Protein 8YSB (pdb70)

InterPro domains:
  IPR009959 Polyketide cyclase SnoaL-like [PF07366] (8-130)
  IPR009959 Polyketide cyclase SnoaL-like [PTHR38436] (5-137)
  IPR032710 NTF2-like domain superfamily [SSF54427] (4-138)

Secondary structure (DSSP, 8-state):
--HHHHHHHHHHHHHHT-HHHHHH----HHHHHHH-TT-EEEEEEEEEETTEEEEEEEEEEE--S-BTTBPP---EEEEEEEEEEEEETTEEEEEEEEE-HHHHHHHHT-

Sequence (110 aa):
PDNKAVVRQLIDAWNNGDINALMTFWAEMRRFLDAFPDLRMELHSIVSEGELVATRMTVHATHTGAYMGIPPTGRPVSCALMGQLRIVDGVVVDHWGVADALGILVQIGM

Structure (mmCIF, N/CA/C/O backbone):
data_8YSB
#
_entry.id   8YSB
#
_cell.length_a   33.976
_cell.length_b   84.160
_cell.length_c   83.228
_cell.angle_alpha   90.000
_cell.angle_beta   90.000
_cell.angle_gamma   90.000
#
_symmetry.space_group_name_H-M   'C 2 2 21'
#
loop_
_atom_site.group_PDB
_atom_site.id
_atom_site.type_symbol
_atom_site.label_atom_id
_atom_site.label_alt_id
_atom_site.label_comp_id
_atom_site.label_asym_id
_atom_site.label_entity_id
_atom_site.label_seq_id
_atom_site.pdbx_PDB_ins_code
_atom_site.Cartn_x
_atom_site.Cartn_y
_atom_site.Cartn_z
_atom_site.occupancy
_atom_site.B_iso_or_equiv
_atom_site.auth_seq_id
_atom_site.auth_comp_id
_atom_site.auth_asym_id
_atom_site.auth_atom_id
_atom_site.pdbx_PDB_model_num
ATOM 1 N N . PRO A 1 8 ? 11.30900 21.16400 33.38900 1.000 70.64000 4 PRO A N 1
ATOM 2 C CA . PRO A 1 8 ? 11.11700 22.61800 33.41000 1.000 82.20000 4 PRO A CA 1
ATOM 3 C C . PRO A 1 8 ? 11.43400 23.25800 32.06200 1.000 79.37000 4 PRO A C 1
ATOM 4 O O . PRO A 1 8 ? 12.60500 23.37300 31.70000 1.000 81.52000 4 PRO A O 1
ATOM 8 N N . ASP A 1 9 ? 10.40100 23.67000 31.33100 1.000 71.94000 5 ASP A N 1
ATOM 9 C CA . ASP A 1 9 ? 10.57300 24.25500 30.00800 1.000 73.60000 5 ASP A CA 1
ATOM 10 C C . ASP A 1 9 ? 10.79800 25.75600 30.14900 1.000 69.78000 5 ASP A C 1
ATOM 11 O O . ASP A 1 9 ? 9.93000 26.47600 30.65700 1.000 69.24000 5 ASP A O 1
ATOM 16 N N . ASN A 1 10 ? 11.96800 26.22000 29.70100 1.000 68.21000 6 ASN A N 1
ATOM 17 C CA . ASN A 1 10 ? 12.28300 27.64300 29.75400 1.000 67.28000 6 ASN A CA 1
ATOM 18 C C . ASN A 1 10 ? 11.24800 28.46800 29.00100 1.000 68.21000 6 ASN A C 1
ATOM 19 O O . ASN A 1 10 ? 10.81000 29.52100 29.47900 1.000 64.17000 6 ASN A O 1
ATOM 24 N N . LYS A 1 11 ? 10.84000 28.00100 27.82100 1.000 66.73000 7 LYS A N 1
ATOM 25 C CA . LYS A 1 11 ? 9.95100 28.77900 26.97000 1.000 63.63000 7 LYS A CA 1
ATOM 26 C C . LYS A 1 11 ? 8.55600 28.92600 27.56400 1.000 66.55000 7 LYS A C 1
ATOM 27 O O . LYS A 1 11 ? 7.83300 29.85500 27.19100 1.000 70.43000 7 LYS A O 1
ATOM 33 N N . ALA A 1 12 ? 8.16500 28.03800 28.47700 1.000 66.73000 8 ALA A N 1
ATOM 34 C CA . ALA A 1 12 ? 6.88500 28.16400 29.15900 1.000 68.44000 8 ALA A CA 1
ATOM 35 C C . ALA A 1 12 ? 6.95400 29.09900 30.35600 1.000 58.09000 8 ALA A C 1
ATOM 36 O O . ALA A 1 12 ? 5.95300 29.74600 30.68600 1.000 62.69000 8 ALA A O 1
ATOM 38 N N . VAL A 1 13 ? 8.11400 29.17800 31.01400 1.000 58.68000 9 VAL A N 1
ATOM 39 C CA . VAL A 1 13 ? 8.29200 30.13000 32.10800 1.000 61.26000 9 VAL A CA 1
ATOM 40 C C . VAL A 1 13 ? 8.10600 31.55300 31.60300 1.000 63.78000 9 VAL A C 1
ATOM 41 O O . VAL A 1 13 ? 7.32900 32.33600 32.16300 1.000 59.17000 9 VAL A O 1
ATOM 45 N N . VAL A 1 14 ? 8.81700 31.90600 30.53000 1.000 60.73000 10 VAL A N 1
ATOM 46 C CA . VAL A 1 14 ? 8.68900 33.23800 29.94400 1.000 63.92000 10 VAL A CA 1
ATOM 47 C C . VAL A 1 14 ? 7.22900 33.54800 29.63300 1.000 62.24000 10 VAL A C 1
ATOM 48 O O . VAL A 1 14 ? 6.67200 34.54400 30.11500 1.000 57.16000 10 VAL A O 1
ATOM 52 N N . ARG A 1 15 ? 6.56800 32.67500 28.86500 1.000 62.97000 11 ARG A N 1
ATOM 53 C CA . ARG A 1 15 ? 5.18300 32.92300 28.47200 1.000 59.98000 11 ARG A CA 1
ATOM 54 C C . ARG A 1 15 ? 4.26200 33.12000 29.66700 1.000 62.16000 11 ARG A C 1
ATOM 55 O O . ARG A 1 15 ? 3.21700 33.77000 29.53800 1.000 65.28000 11 ARG A O 1
ATOM 63 N N . GLN A 1 16 ? 4.66200 32.62000 30.83400 1.000 53.88000 12 GLN A N 1
ATOM 64 C CA . GLN A 1 16 ? 3.84700 32.79900 32.06000 1.000 62.22000 12 GLN A CA 1
ATOM 65 C C . GLN A 1 16 ? 4.26500 34.08200 32.77400 1.000 59.09000 12 GLN A C 1
ATOM 66 O O . GLN A 1 16 ? 3.41100 34.67700 33.41900 1.000 57.58000 12 GLN A O 1
ATOM 72 N N . LEU A 1 17 ? 5.53100 34.47400 32.66300 1.000 56.99000 13 LEU A N 1
ATOM 73 C CA . LEU A 1 17 ? 6.00900 35.75400 33.24700 1.000 59.65000 13 LEU A CA 1
ATOM 74 C C . LEU A 1 17 ? 5.27300 36.90000 32.55700 1.000 59.08000 13 LEU A C 1
ATOM 75 O O . LEU A 1 17 ? 4.83600 37.81400 33.25800 1.000 62.28000 13 LEU A O 1
ATOM 80 N N . ILE A 1 18 ? 5.13700 36.82700 31.23500 1.000 50.78000 14 ILE A N 1
ATOM 81 C CA . ILE A 1 18 ? 4.43800 37.89500 30.46800 1.000 63.70000 14 ILE A CA 1
ATOM 82 C C . ILE A 1 18 ? 2.96600 37.91400 30.87600 1.000 65.87000 14 ILE A C 1
ATOM 83 O O . ILE A 1 18 ? 2.43500 39.00900 31.10000 1.000 62.28000 14 ILE A O 1
ATOM 88 N N . ASP A 1 19 ? 2.35600 36.74000 31.00600 1.000 63.84000 15 ASP A N 1
ATOM 89 C CA . ASP A 1 19 ? 0.93800 36.65200 31.43000 1.000 61.13000 15 ASP A CA 1
ATOM 90 C C . ASP A 1 19 ? 0.79600 37.28400 32.80900 1.000 57.65000 15 ASP A C 1
ATOM 91 O O . ASP A 1 19 ? -0.09100 38.11400 32.98300 1.000 63.26000 15 ASP A O 1
ATOM 96 N N . ALA A 1 20 ? 1.66800 36.91100 33.73500 1.000 58.25000 16 ALA A N 1
ATOM 97 C CA . ALA A 1 20 ? 1.61600 37.44200 35.11000 1.000 64.21000 16 ALA A CA 1
ATOM 98 C C . ALA A 1 20 ? 1.70700 38.96500 35.09900 1.000 64.23000 16 ALA A C 1
ATOM 99 O O . ALA A 1 20 ? 0.93800 39.60300 35.81300 1.000 59.04000 16 ALA A O 1
ATOM 101 N N . TRP A 1 21 ? 2.64900 39.50900 34.34200 1.000 58.97000 17 TRP A N 1
ATOM 102 C CA . TRP A 1 21 ? 2.83700 40.97400 34.33300 1.000 59.79000 17 TRP A CA 1
ATOM 103 C C . TRP A 1 21 ? 1.59800 41.62900 33.75000 1.000 64.54000 17 TRP A C 1
ATOM 104 O O . TRP A 1 21 ? 1.10500 42.59300 34.35400 1.000 65.28000 17 TRP A O 1
ATOM 115 N N . ASN A 1 22 ? 1.09200 41.12900 32.62900 1.000 57.29000 18 ASN A N 1
ATOM 116 C CA . ASN A 1 22 ? -0.05300 41.79900 31.95600 1.000 64.91000 18 ASN A CA 1
ATOM 117 C C . ASN A 1 22 ? -1.35200 41.63300 32.75500 1.000 66.56000 18 ASN A C 1
ATOM 118 O O . ASN A 1 22 ? -2.29700 42.37500 32.46900 1.000 67.27000 18 ASN A O 1
ATOM 123 N N . ASN A 1 23 ? -1.39000 40.72200 33.72800 1.000 61.10000 19 ASN A N 1
ATOM 124 C CA . ASN A 1 23 ? -2.65300 40.44200 34.46500 1.000 66.94000 19 ASN A CA 1
ATOM 125 C C . ASN A 1 23 ? -2.50800 40.81800 35.94100 1.000 69.73000 19 ASN A C 1
ATOM 126 O O . ASN A 1 23 ? -3.53000 40.83700 36.63400 1.000 71.58000 19 ASN A O 1
ATOM 131 N N . GLY A 1 24 ? -1.29000 41.08700 36.40400 1.000 66.47000 20 GLY A N 1
ATOM 132 C CA . GLY A 1 24 ? -1.08700 41.56200 37.78500 1.000 76.72000 20 GLY A CA 1
ATOM 133 C C . GLY A 1 24 ? -1.07700 40.45900 38.82400 1.000 79.85000 20 GLY A C 1
ATOM 134 O O . GLY A 1 24 ? -1.52200 40.72800 39.94800 1.000 87.51000 20 GLY A O 1
ATOM 135 N N . ASP A 1 25 ? -0.57900 39.26900 38.48500 1.000 78.89000 21 ASP A N 1
ATOM 136 C CA . ASP A 1 25 ? -0.44700 38.19600 39.50200 1.000 75.20000 21 ASP A CA 1
ATOM 137 C C . ASP A 1 25 ? 0.91000 38.32700 40.18800 1.000 77.25000 21 ASP A C 1
ATOM 138 O O . ASP A 1 25 ? 1.89400 37.85800 39.60600 1.000 76.12000 21 ASP A O 1
ATOM 143 N N . ILE A 1 26 ? 0.94500 38.93300 41.37800 1.000 78.06000 22 ILE A N 1
ATOM 144 C CA . ILE A 1 26 ? 2.21500 39.09800 42.07800 1.000 78.80000 22 ILE A CA 1
ATOM 145 C C . ILE A 1 26 ? 2.89600 37.74900 42.27200 1.000 77.68000 22 ILE A C 1
ATOM 146 O O . ILE A 1 26 ? 4.12300 37.63500 42.17000 1.000 83.44000 22 ILE A O 1
ATOM 151 N N . ASN A 1 27 ? 2.10800 36.70400 42.53000 1.000 78.01000 23 ASN A N 1
ATOM 152 C CA . ASN A 1 27 ? 2.66500 35.42700 42.96400 1.000 84.67000 23 ASN A CA 1
ATOM 153 C C . ASN A 1 27 ? 3.30000 34.66200 41.81000 1.000 80.85000 23 ASN A C 1
ATOM 154 O O . ASN A 1 27 ? 4.46700 34.26500 41.89300 1.000 78.09000 23 ASN A O 1
ATOM 159 N N . ALA A 1 28 ? 2.54500 34.42800 40.73400 1.000 79.54000 24 ALA A N 1
ATOM 160 C CA . ALA A 1 28 ? 3.12200 33.78600 39.55600 1.000 82.20000 24 ALA A CA 1
ATOM 161 C C . ALA A 1 28 ? 4.34300 34.54900 39.06000 1.000 77.30000 24 ALA A C 1
ATOM 162 O O . ALA A 1 28 ? 5.32500 33.93900 38.61800 1.000 78.96000 24 ALA A O 1
ATOM 164 N N . LEU A 1 29 ? 4.31500 35.88200 39.15200 1.000 75.48000 25 LEU A N 1
ATOM 165 C CA . LEU A 1 29 ? 5.44900 36.68000 38.69700 1.000 76.24000 25 LEU A CA 1
ATOM 166 C C . LEU A 1 29 ? 6.65100 36.50100 39.61700 1.000 75.79000 25 LEU A C 1
ATOM 167 O O . LEU A 1 29 ? 7.79400 36.70500 39.19400 1.000 81.38000 25 LEU A O 1
ATOM 172 N N . MET A 1 30 ? 6.41400 36.12400 40.87700 1.000 73.38000 26 MET A N 1
ATOM 173 C CA . MET A 1 30 ? 7.49700 35.86600 41.81800 1.000 79.73000 26 MET A CA 1
ATOM 174 C C . MET A 1 30 ? 7.94500 34.41200 41.83500 1.000 76.46000 26 MET A C 1
ATOM 175 O O . MET A 1 30 ? 9.06800 34.13200 42.27100 1.000 71.99000 26 MET A O 1
ATOM 180 N N . THR A 1 31 ? 7.10200 33.48100 41.38000 1.000 75.97000 27 THR A N 1
ATOM 181 C CA . THR A 1 31 ? 7.58000 32.12100 41.17200 1.000 77.65000 27 THR A CA 1
ATOM 182 C C . THR A 1 31 ? 8.66500 32.06800 40.10600 1.000 79.11000 27 THR A C 1
ATOM 183 O O . THR A 1 31 ? 9.40600 31.08300 40.03900 1.000 80.36000 27 THR A O 1
ATOM 187 N N . PHE A 1 32 ? 8.78400 33.11000 39.28300 1.000 78.74000 28 PHE A N 1
ATOM 188 C CA . PHE A 1 32 ? 9.71900 33.13100 38.17100 1.000 77.07000 28 PHE A CA 1
ATOM 189 C C . PHE A 1 32 ? 10.68700 34.31400 38.19400 1.000 80.80000 28 PHE A C 1
ATOM 190 O O . PHE A 1 32 ? 11.46900 34.45300 37.24400 1.000 81.60000 28 PHE A O 1
ATOM 198 N N . TRP A 1 33 ? 10.68900 35.14300 39.24500 1.000 81.16000 29 TRP A N 1
ATOM 199 C CA . TRP A 1 33 ? 11.32700 36.47400 39.19300 1.000 84.83000 29 TRP A CA 1
ATOM 200 C C . TRP A 1 33 ? 11.12700 37.20300 37.86500 1.000 85.83000 29 TRP A C 1
ATOM 201 O O . TRP A 1 33 ? 11.50600 38.36000 37.72700 1.000 83.04000 29 TRP A O 1
ATOM 212 N N . ALA A 1 53 ? 17.78500 50.48500 36.60400 1.000 77.17000 49 ALA A N 1
ATOM 213 C CA . ALA A 1 53 ? 18.51500 51.45400 35.78700 1.000 79.53000 49 ALA A CA 1
ATOM 214 C C . ALA A 1 53 ? 17.60700 52.11000 34.75700 1.000 84.33000 49 ALA A C 1
ATOM 215 O O . ALA A 1 53 ? 16.90600 53.08100 35.05300 1.000 76.68000 49 ALA A O 1
ATOM 217 N N . GLU A 1 54 ? 17.64100 51.59400 33.52700 1.000 89.12000 50 GLU A N 1
ATOM 218 C CA . GLU A 1 54 ? 16.74500 52.11100 32.50200 1.000 85.59000 50 GLU A CA 1
AT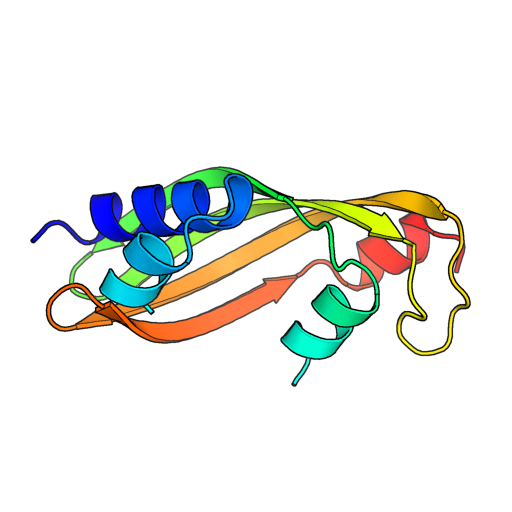OM 219 C C . GLU A 1 54 ? 15.35800 51.49100 32.58300 1.000 85.44000 50 GLU A C 1
ATOM 220 O O . GLU A 1 54 ? 14.39200 52.11200 32.12500 1.000 82.94000 50 GLU A O 1
ATOM 226 N N . MET A 1 55 ? 15.23200 50.29100 33.16200 1.000 81.90000 51 MET A N 1
ATOM 227 C CA . MET A 1 55 ? 13.90500 49.71500 33.35300 1.000 75.87000 51 MET A CA 1
ATOM 228 C C . MET A 1 55 ? 13.04500 50.59600 34.24800 1.000 70.12000 51 MET A C 1
ATOM 229 O O . MET A 1 55 ? 11.84100 50.72900 34.00900 1.000 69.75000 51 MET A O 1
ATOM 234 N N . ARG A 1 56 ? 13.64300 51.22800 35.26500 1.000 72.88000 52 ARG A N 1
ATOM 235 C CA . ARG A 1 56 ? 12.88800 52.15500 36.10100 1.000 72.88000 52 ARG A CA 1
ATOM 236 C C . ARG A 1 56 ? 12.49500 53.42000 35.35400 1.000 67.31000 52 ARG A C 1
ATOM 237 O O . ARG A 1 56 ? 11.52600 54.07500 35.75300 1.000 72.45000 52 ARG A O 1
ATOM 239 N N . ARG A 1 57 ? 13.21900 53.78300 34.28700 1.000 74.02000 53 ARG A N 1
ATOM 240 C CA . ARG A 1 57 ? 12.84400 54.97300 33.52700 1.000 75.56000 53 ARG A CA 1
ATOM 241 C C . ARG A 1 57 ? 11.52500 54.75000 32.78800 1.000 67.50000 53 ARG A C 1
ATOM 242 O O . ARG A 1 57 ? 10.56400 55.51000 32.98000 1.000 69.56000 53 ARG A O 1
ATOM 250 N N . PHE A 1 58 ? 11.45500 53.71400 31.94300 1.000 71.76000 54 PHE A N 1
ATOM 251 C CA . PHE A 1 58 ? 10.16600 53.14800 31.55600 1.000 62.86000 54 PHE A CA 1
ATOM 252 C C . PHE A 1 58 ? 9.07700 53.05000 32.58700 1.000 57.67000 54 PHE A C 1
ATOM 253 O O . PHE A 1 58 ? 8.02100 53.64800 32.41300 1.000 61.55000 54 PHE A O 1
ATOM 261 N N . LEU A 1 59 ? 9.27400 52.26300 33.62200 1.000 59.52000 55 LEU A N 1
ATOM 262 C CA . LEU A 1 59 ? 8.13100 51.98200 34.47600 1.000 64.34000 55 LEU A CA 1
ATOM 263 C C . LEU A 1 59 ? 7.72200 53.20300 35.29100 1.000 61.10000 55 LEU A C 1
ATOM 264 O O . LEU A 1 59 ? 6.57800 53.28800 35.74800 1.000 62.30000 55 LEU A O 1
ATOM 269 N N . ASP A 1 60 ? 8.60800 54.17900 35.44000 1.000 60.48000 56 ASP A N 1
ATOM 270 C CA . ASP A 1 60 ? 8.16100 55.41900 36.06200 1.000 66.90000 56 ASP A CA 1
ATOM 271 C C . ASP A 1 60 ? 7.39000 56.27500 35.06600 1.000 62.10000 56 ASP A C 1
ATOM 272 O O . ASP A 1 60 ? 6.39800 56.92000 35.42700 1.000 60.31000 56 ASP A O 1
ATOM 277 N N . ALA A 1 61 ? 7.81600 56.26600 33.80700 1.000 56.40000 57 ALA A N 1
ATOM 278 C CA . ALA A 1 61 ? 7.14700 57.04700 32.77800 1.000 61.50000 57 ALA A CA 1
ATOM 279 C C . ALA A 1 61 ? 5.96300 56.31400 32.16000 1.000 56.08000 57 ALA A C 1
ATOM 280 O O . ALA A 1 61 ? 5.00800 56.96300 31.71700 1.000 52.48000 57 ALA A O 1
ATOM 282 N N . PHE A 1 62 ? 5.99100 54.98000 32.14900 1.000 55.36000 58 PHE A N 1
ATOM 283 C CA . PHE A 1 62 ? 4.95100 54.15900 31.53500 1.000 52.30000 58 PHE A CA 1
ATOM 284 C C . PHE A 1 62 ? 4.53400 53.05800 32.50100 1.000 59.23000 58 PHE A C 1
ATOM 285 O O . PHE A 1 62 ? 4.59400 51.86600 32.16600 1.000 54.87000 58 PHE A O 1
ATOM 293 N N . PRO A 1 63 ? 4.08700 53.42000 33.70700 1.000 57.18000 59 PRO A N 1
ATOM 294 C CA . PRO A 1 63 ? 3.79700 52.38300 34.70500 1.000 54.55000 59 PRO A CA 1
ATOM 295 C C . PRO A 1 63 ? 2.78500 51.36200 34.22600 1.000 58.77000 59 PRO A C 1
ATOM 296 O O . PRO A 1 63 ? 2.82500 50.22000 34.69600 1.000 55.49000 59 PRO A O 1
ATOM 300 N N . ASP A 1 64 ? 1.90600 51.72400 33.28400 1.000 57.53000 60 ASP A N 1
ATOM 301 C CA . ASP A 1 64 ? 0.85100 50.83900 32.80200 1.000 59.49000 60 ASP A CA 1
ATOM 302 C C . ASP A 1 64 ? 1.29400 49.92400 31.65600 1.000 55.97000 60 ASP A C 1
ATOM 303 O O . ASP A 1 64 ? 0.43000 49.35700 30.97700 1.000 60.67000 60 ASP A O 1
ATOM 308 N N . LEU A 1 65 ? 2.60000 49.75500 31.43900 1.000 52.34000 61 LEU A N 1
ATOM 309 C CA . LEU A 1 65 ? 3.08400 49.12100 30.21500 1.000 56.70000 61 LEU A CA 1
ATOM 310 C C . LEU A 1 65 ? 2.56700 47.69300 30.07700 1.000 55.59000 61 LEU A C 1
ATOM 311 O O . LEU A 1 65 ? 2.45400 46.95600 31.05900 1.000 54.39000 61 LEU A O 1
ATOM 316 N N . ARG A 1 66 ? 2.27200 47.30100 28.84300 1.000 51.95000 62 ARG A N 1
ATOM 317 C CA . ARG A 1 66 ? 1.80000 45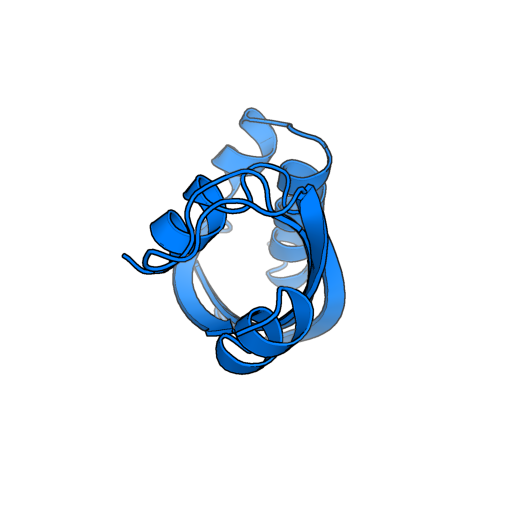.95200 28.56700 1.000 58.01000 62 ARG A CA 1
ATOM 318 C C . ARG A 1 66 ? 2.67900 45.33800 27.48000 1.000 56.36000 62 ARG A C 1
ATOM 319 O O . ARG A 1 66 ? 3.17400 46.04600 26.598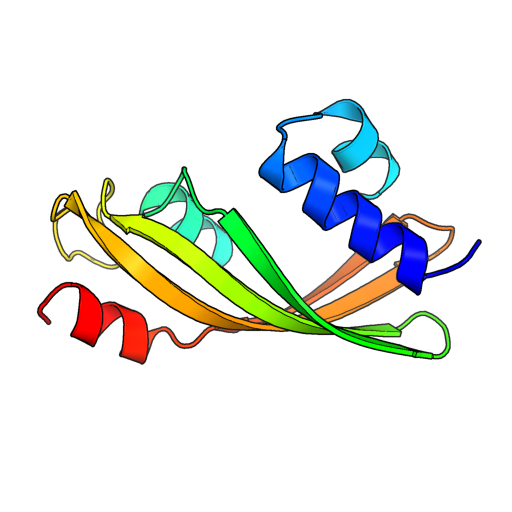00 1.000 52.21000 62 ARG A O 1
ATOM 327 N N . MET A 1 67 ? 2.87600 44.02200 27.54900 1.000 58.91000 63 MET A N 1
ATOM 328 C CA . MET A 1 67 ? 3.86000 43.32200 26.73000 1.000 53.85000 63 MET A CA 1
ATOM 329 C C . MET A 1 67 ? 3.19400 42.37400 25.73900 1.000 53.56000 63 MET A C 1
ATOM 330 O O . MET A 1 67 ? 2.43600 41.47800 26.13100 1.000 50.76000 63 MET A O 1
ATOM 335 N N . GLU A 1 68 ? 3.49100 42.56700 24.45700 1.000 51.48000 64 GLU A N 1
ATOM 336 C CA . GLU A 1 68 ? 2.99200 41.69800 23.39700 1.000 55.33000 64 GLU A CA 1
ATOM 337 C C . GLU A 1 68 ? 4.15400 40.91000 22.80900 1.000 54.06000 64 GLU A C 1
ATOM 338 O O . GLU A 1 68 ? 5.07200 41.49600 22.22400 1.000 51.14000 64 GLU A O 1
ATOM 344 N N . LEU A 1 69 ? 4.10400 39.59000 22.95700 1.000 48.13000 65 LEU A N 1
ATOM 345 C CA . LEU A 1 69 ? 5.16000 38.68400 22.50800 1.000 50.08000 65 LEU A CA 1
ATOM 346 C C . LEU A 1 69 ? 4.95600 38.33400 21.03700 1.000 50.65000 65 LEU A C 1
ATOM 347 O O . LEU A 1 69 ? 3.92600 37.76200 20.67800 1.000 51.72000 65 LEU A O 1
ATOM 352 N N . HIS A 1 70 ? 5.92700 38.66800 20.18600 1.000 51.09000 66 HIS A N 1
ATOM 353 C CA . HIS A 1 70 ? 5.84100 38.29300 18.77600 1.000 51.28000 66 HIS A CA 1
ATOM 354 C C . HIS A 1 70 ? 6.53600 36.97200 18.47300 1.000 50.12000 66 HIS A C 1
ATOM 355 O O . HIS A 1 70 ? 6.09500 36.23600 17.59100 1.000 51.07000 66 HIS A O 1
ATOM 362 N N . SER A 1 71 ? 7.63200 36.66700 19.16200 1.000 47.54000 67 SER A N 1
ATOM 363 C CA . SER A 1 71 ? 8.39800 35.47600 18.84700 1.000 52.43000 67 SER A CA 1
ATOM 364 C C . SER A 1 71 ? 9.29000 35.13700 20.02400 1.000 58.39000 67 SER A C 1
ATOM 365 O O . SER A 1 71 ? 9.70100 36.02100 20.79000 1.000 51.87000 67 SER A O 1
ATOM 368 N N . ILE A 1 72 ? 9.60900 33.84600 20.14000 1.000 49.27000 68 ILE A N 1
ATOM 369 C CA . ILE A 1 72 ? 10.33800 33.33800 21.29600 1.000 52.79000 68 ILE A CA 1
ATOM 370 C C . ILE A 1 72 ? 11.23100 32.18300 20.86200 1.000 55.20000 68 ILE A C 1
ATOM 371 O O . ILE A 1 72 ? 10.79700 31.26700 20.15900 1.000 57.00000 68 ILE A O 1
ATOM 376 N N . VAL A 1 73 ? 12.48400 32.24200 21.29000 1.000 54.16000 69 VAL A N 1
ATOM 377 C CA . VAL A 1 73 ? 13.53100 31.31700 20.88500 1.000 55.61000 69 VAL A CA 1
ATOM 378 C C . VAL A 1 73 ? 14.19000 30.82000 22.16600 1.000 58.17000 69 VAL A C 1
ATOM 379 O O . VAL A 1 73 ? 14.67600 31.63100 22.95600 1.000 58.41000 69 VAL A O 1
ATOM 383 N N . SER A 1 74 ? 14.20300 29.50500 22.38100 1.000 57.44000 70 SER A N 1
ATOM 384 C CA . SER A 1 74 ? 14.78800 28.93500 23.59300 1.000 58.08000 70 SER A CA 1
ATOM 385 C C . SER A 1 74 ? 15.88900 27.94200 23.23700 1.000 57.00000 70 SER A C 1
ATOM 386 O O . SER A 1 74 ? 15.81600 27.26300 22.21000 1.000 62.66000 70 SER A O 1
ATOM 389 N N . GLU A 1 75 ? 16.90700 27.87000 24.09000 1.000 52.27000 71 GLU A N 1
ATOM 390 C CA . GLU A 1 75 ? 18.00900 26.92100 23.93600 1.000 56.78000 71 GLU A CA 1
ATOM 391 C C . GLU A 1 75 ? 18.82400 26.96900 25.21600 1.000 58.49000 71 GLU A C 1
ATOM 392 O O . GLU A 1 75 ? 19.31900 28.03700 25.58800 1.000 54.46000 71 GLU A O 1
ATOM 398 N N . GLY A 1 76 ? 18.94300 25.83300 25.89900 1.000 54.72000 72 GLY A N 1
ATOM 399 C CA . GLY A 1 76 ? 19.66900 25.81000 27.16200 1.000 58.17000 72 GLY A CA 1
ATOM 400 C C . GLY A 1 76 ? 18.97900 26.68300 28.19400 1.000 59.26000 72 GLY A C 1
ATOM 401 O O . GLY A 1 76 ? 17.75200 26.66400 28.33700 1.000 58.34000 72 GLY A O 1
ATOM 402 N N . GLU A 1 77 ? 19.76800 27.47200 28.92000 1.000 60.19000 73 GLU A N 1
ATOM 403 C CA . GLU A 1 77 ? 19.20500 28.39900 29.89100 1.000 63.43000 73 GLU A CA 1
ATOM 404 C C . GLU A 1 77 ? 18.82800 29.74300 29.29500 1.000 57.93000 73 GLU A C 1
ATOM 405 O O . GLU A 1 77 ? 18.34100 30.60400 30.03000 1.000 61.44000 73 GLU A O 1
ATOM 411 N N . LEU 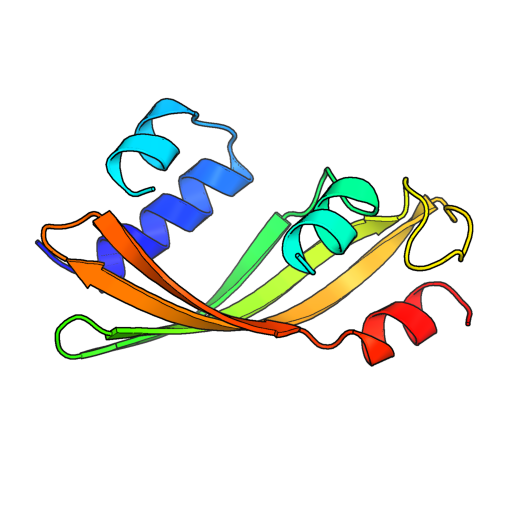A 1 78 ? 19.05800 29.96100 28.00700 1.000 53.23000 74 LEU A N 1
ATOM 412 C CA . LEU A 1 78 ? 18.85900 31.27100 27.39800 1.000 47.50000 74 LEU A CA 1
ATOM 413 C C . LEU A 1 78 ? 17.57900 31.28300 26.58100 1.000 51.58000 74 LEU A C 1
ATOM 414 O O . LEU A 1 78 ? 17.30300 30.34300 25.83000 1.000 58.13000 74 LEU A O 1
ATOM 419 N N . VAL A 1 79 ? 16.79200 32.34300 26.74100 1.000 56.20000 75 VAL A N 1
ATOM 420 C CA . VAL A 1 79 ? 15.55700 32.52200 25.99300 1.000 54.92000 75 VAL A CA 1
ATOM 421 C C . VAL A 1 79 ? 15.52800 33.95600 25.47100 1.000 51.39000 75 VAL A C 1
ATOM 422 O O . VAL A 1 79 ? 15.82400 34.89800 26.21200 1.000 56.62000 75 VAL A O 1
ATOM 426 N N . ALA A 1 80 ? 15.17900 34.11400 24.20300 1.000 49.68000 76 ALA A N 1
ATOM 427 C CA . ALA A 1 80 ? 15.23300 35.38700 23.51300 1.000 48.68000 76 ALA A CA 1
ATOM 428 C C . ALA A 1 80 ? 13.85400 35.70500 22.96100 1.000 47.12000 76 ALA A C 1
ATOM 429 O O . ALA A 1 80 ? 13.14500 34.81300 22.48700 1.000 50.60000 76 ALA A O 1
ATOM 431 N N . THR A 1 81 ? 13.46400 36.97100 23.04600 1.000 45.34000 77 THR A N 1
ATOM 432 C CA . THR A 1 81 ? 12.11500 37.37700 22.71500 1.000 44.88000 77 THR A CA 1
ATOM 433 C C . THR A 1 81 ? 12.11200 38.60400 21.82100 1.000 48.12000 77 THR A C 1
ATOM 434 O O . THR A 1 81 ? 12.95400 39.49800 21.95600 1.000 51.32000 77 THR A O 1
ATOM 438 N N . ARG A 1 82 ? 11.16200 38.62000 20.89900 1.000 50.26000 78 ARG A N 1
ATOM 439 C CA . ARG A 1 82 ? 10.76900 39.80800 20.17400 1.000 52.44000 78 ARG A CA 1
ATOM 440 C C . ARG A 1 82 ? 9.41600 40.20800 20.75300 1.000 53.56000 78 ARG A C 1
ATOM 441 O O . ARG A 1 82 ? 8.51900 39.36300 20.87400 1.000 47.38000 78 ARG A O 1
ATOM 449 N N . MET A 1 83 ? 9.29700 41.46900 21.16600 1.000 47.91000 79 MET A N 1
ATOM 450 C CA . MET A 1 83 ? 8.11800 41.97000 21.85500 1.000 46.56000 79 MET A CA 1
ATOM 451 C C . MET A 1 83 ? 7.82800 43.38900 21.37800 1.000 48.78000 79 MET A C 1
ATOM 452 O O . MET A 1 83 ? 8.71500 44.07800 20.87800 1.000 49.59000 79 MET A O 1
ATOM 457 N N . THR A 1 84 ? 6.58100 43.83700 21.56500 1.000 49.60000 80 THR A N 1
ATOM 458 C CA . THR A 1 84 ? 6.22700 45.25500 21.52700 1.000 51.64000 80 THR A CA 1
ATOM 459 C C . THR A 1 84 ? 5.64600 45.66400 22.87600 1.000 49.13000 80 THR A C 1
ATOM 460 O O . THR A 1 84 ? 4.76700 44.98300 23.40400 1.000 50.33000 80 THR A O 1
ATOM 464 N N . VAL A 1 85 ? 6.12900 46.77300 23.43200 1.000 50.87000 81 VAL A N 1
ATOM 465 C CA . VAL A 1 85 ? 5.62200 47.31800 24.69500 1.000 50.03000 81 VAL A CA 1
ATOM 466 C C . VAL A 1 85 ? 4.56200 48.37700 24.39000 1.000 49.74000 81 VAL A C 1
ATOM 467 O O . VAL A 1 85 ? 4.83100 49.35700 23.68200 1.000 53.24000 81 VAL A O 1
ATOM 471 N N . HIS A 1 86 ? 3.35500 48.18000 24.91600 1.000 50.59000 82 HIS A N 1
ATOM 472 C CA . HIS A 1 86 ? 2.25500 49.12800 24.76700 1.000 52.12000 82 HIS A CA 1
ATOM 473 C C . HIS A 1 86 ? 1.99200 49.80700 26.10400 1.000 55.96000 82 HIS A C 1
ATOM 474 O O . HIS A 1 86 ? 1.92600 49.13300 27.14100 1.000 51.51000 82 HIS A O 1
ATOM 481 N N . ALA A 1 87 ? 1.83700 51.13200 26.07800 1.000 56.73000 83 ALA A N 1
ATOM 482 C CA . ALA A 1 87 ? 1.69400 51.89800 27.30800 1.000 54.29000 83 ALA A CA 1
ATOM 483 C C . ALA A 1 87 ? 1.22100 53.31000 26.99100 1.000 55.54000 83 ALA A C 1
ATOM 484 O O . ALA A 1 87 ? 1.11300 53.72100 25.83200 1.000 54.89000 83 ALA A O 1
ATOM 486 N N . THR A 1 88 ? 0.92100 54.04200 28.05400 1.000 55.54000 84 THR A N 1
ATOM 487 C CA . THR A 1 88 ? 0.46100 55.41500 27.97400 1.000 55.04000 84 THR A CA 1
ATOM 488 C C . THR A 1 88 ? 1.45900 56.25800 28.74700 1.000 51.98000 84 THR A C 1
ATOM 489 O O . THR A 1 88 ? 1.87900 55.87200 29.84200 1.000 55.35000 84 THR A O 1
ATOM 493 N N . HIS A 1 89 ? 1.87500 57.36900 28.15200 1.000 55.07000 85 HIS A N 1
ATOM 494 C CA . HIS A 1 89 ? 2.90200 58.24500 28.71100 1.000 53.16000 85 HIS A CA 1
ATOM 495 C C . HIS A 1 89 ? 2.31000 59.10800 29.81700 1.000 53.67000 85 HIS A C 1
ATOM 496 O O . HIS A 1 89 ? 1.86000 60.22700 29.57700 1.000 56.11000 85 HIS A O 1
ATOM 503 N N . THR A 1 90 ? 2.33400 58.59800 31.05100 1.000 50.56000 86 THR A N 1
ATOM 504 C CA . THR A 1 90 ? 1.78400 59.31800 32.18600 1.000 55.44000 86 THR A CA 1
ATOM 505 C C . THR A 1 90 ? 2.84300 59.90700 33.10600 1.000 52.13000 86 THR A C 1
ATOM 506 O O . THR A 1 90 ? 2.51100 60.75200 33.93800 1.000 52.64000 86 THR A O 1
ATOM 510 N N . GLY A 1 91 ? 4.10700 59.49700 32.98400 1.000 54.70000 87 GLY A N 1
ATOM 511 C CA . GLY A 1 91 ? 5.15600 59.99700 33.84000 1.000 62.44000 87 GLY A CA 1
ATOM 512 C C . GLY A 1 91 ? 6.26900 60.64200 33.01900 1.000 62.81000 87 GLY A C 1
ATOM 513 O O . GLY A 1 91 ? 6.39300 60.39900 31.81100 1.000 62.36000 87 GLY A O 1
ATOM 514 N N . ALA A 1 92 ? 7.07400 61.45600 33.70600 1.000 59.34000 88 ALA A N 1
ATOM 515 C CA . ALA A 1 92 ? 8.20600 62.11600 33.05500 1.000 61.06000 88 ALA A CA 1
ATOM 516 C C . ALA A 1 92 ? 9.18400 61.08100 32.52000 1.000 61.31000 88 ALA A C 1
ATOM 517 O O . ALA A 1 92 ? 9.68300 60.23300 33.26700 1.000 64.67000 88 ALA A O 1
ATOM 519 N N . TYR A 1 93 ? 9.45700 61.15200 31.22100 1.000 63.72000 89 TYR A N 1
ATOM 520 C CA . TYR A 1 93 ? 10.41500 60.27700 30.55900 1.000 65.22000 89 TYR A CA 1
ATOM 521 C C . TYR A 1 93 ? 11.60200 61.13500 30.14400 1.000 65.67000 89 TYR A C 1
ATOM 522 O O . TYR A 1 93 ? 11.47000 62.00600 29.27900 1.000 63.57000 89 TYR A O 1
ATOM 531 N N . MET A 1 94 ? 12.75200 60.89200 30.77300 1.000 69.82000 90 MET A N 1
ATOM 532 C CA . MET A 1 94 ? 13.98900 61.59300 30.44000 1.000 69.49000 90 MET A CA 1
ATOM 533 C C . MET A 1 94 ? 13.77000 63.10000 30.32400 1.000 72.28000 90 MET A C 1
ATOM 534 O O . MET A 1 94 ? 14.26400 63.75800 29.40400 1.000 71.38000 90 MET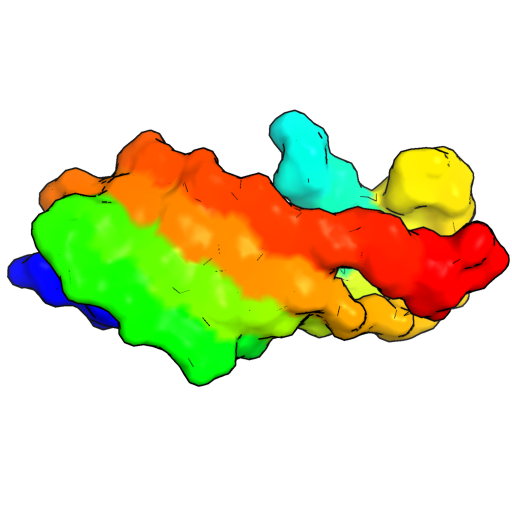 A O 1
ATOM 539 N N . GLY A 1 95 ? 13.00300 63.65300 31.25900 1.000 72.29000 91 GLY A N 1
ATOM 540 C CA . GLY A 1 95 ? 12.73900 65.06900 31.28900 1.000 72.89000 91 GLY A CA 1
ATOM 541 C C . GLY A 1 95 ? 11.52700 65.49500 30.48200 1.000 68.62000 91 GLY A C 1
ATOM 542 O O . GLY A 1 95 ? 10.88400 66.48200 30.83000 1.000 77.63000 91 GLY A O 1
ATOM 543 N N . ILE A 1 96 ? 11.19000 64.78500 29.41500 1.000 66.82000 92 ILE A N 1
ATOM 544 C CA . ILE A 1 96 ? 9.97400 65.13400 28.68700 1.000 62.33000 92 ILE A CA 1
ATOM 545 C C . ILE A 1 96 ? 8.78500 64.97700 29.62800 1.000 62.89000 92 ILE A C 1
ATOM 546 O O . ILE A 1 96 ? 8.58500 63.90600 30.21400 1.000 64.26000 92 ILE A O 1
ATOM 551 N N . PRO A 1 97 ? 8.00400 66.03500 29.82500 1.000 63.27000 93 PRO A N 1
ATOM 552 C CA . PRO A 1 97 ? 6.82800 65.94900 30.68100 1.000 61.61000 93 PRO A CA 1
ATOM 553 C C . PRO A 1 97 ? 5.82300 64.97300 30.12500 1.000 64.24000 93 PRO A C 1
ATOM 554 O O . PRO A 1 97 ? 5.86300 64.65900 28.92100 1.000 64.12000 93 PRO A O 1
ATOM 558 N N . PRO A 1 98 ? 4.90700 64.46000 30.95400 1.000 61.59000 94 PRO A N 1
ATOM 559 C CA . PRO A 1 98 ? 3.98700 63.41500 30.49500 1.000 63.36000 94 PRO A CA 1
ATOM 560 C C . PRO A 1 98 ? 2.93900 63.97800 29.55600 1.000 65.83000 94 PRO A C 1
ATOM 561 O O . PRO A 1 98 ? 2.35500 65.03400 29.81300 1.000 70.06000 94 PRO A O 1
ATOM 565 N N . THR A 1 99 ? 2.69800 63.25300 28.45900 1.000 62.26000 95 THR A N 1
ATOM 566 C CA . THR A 1 99 ? 1.81900 63.72000 27.39600 1.000 63.23000 95 THR A CA 1
ATOM 567 C C . THR A 1 99 ? 0.44400 63.06300 27.37200 1.000 61.16000 95 THR A C 1
ATOM 568 O O . THR A 1 99 ? -0.46800 63.61600 26.75200 1.000 64.13000 95 THR A O 1
ATOM 572 N N . GLY A 1 100 ? 0.26300 61.92000 28.03200 1.000 57.85000 96 GLY A N 1
ATOM 573 C CA . GLY A 1 100 ? -0.98300 61.18700 27.93300 1.000 54.75000 96 GLY A CA 1
ATOM 574 C C . GLY A 1 100 ? -1.10500 60.32700 26.69500 1.000 61.71000 96 GLY A C 1
ATOM 575 O O . GLY A 1 100 ? -2.06300 59.54600 26.58700 1.000 65.45000 96 GLY A O 1
ATOM 576 N N . ARG A 1 101 ? -0.15900 60.41800 25.78400 1.000 61.73000 97 ARG A N 1
ATOM 577 C CA . ARG A 1 101 ? -0.22900 59.73500 24.50600 1.000 63.20000 97 ARG A CA 1
ATOM 578 C C . ARG A 1 101 ? 0.21800 58.28400 24.65400 1.000 66.41000 97 ARG A C 1
ATOM 579 O O . ARG A 1 101 ? 1.14200 57.99200 25.42300 1.000 63.38000 97 ARG A O 1
ATOM 587 N N . PRO A 1 102 ? -0.43700 57.35800 23.96700 1.000 62.77000 98 PRO A N 1
ATOM 588 C CA . PRO A 1 102 ? 0.01900 55.96900 23.99400 1.000 62.74000 98 PRO A CA 1
ATOM 589 C C . PRO A 1 102 ? 1.30200 55.80200 23.19100 1.000 65.10000 98 PRO A C 1
ATOM 590 O O . PRO A 1 102 ? 1.61000 56.58300 22.28700 1.000 66.34000 98 PRO A O 1
ATOM 594 N N . VAL A 1 103 ? 2.08500 54.79100 23.57900 1.000 57.91000 99 VAL A N 1
ATOM 595 C CA . VAL A 1 103 ? 3.33500 54.44100 22.91600 1.000 51.67000 99 VAL A CA 1
ATOM 596 C C . VAL A 1 103 ? 3.2920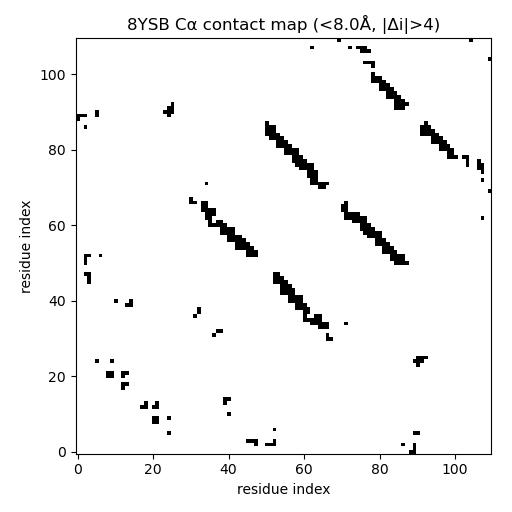0 52.95700 22.58000 1.000 54.46000 99 VAL A C 1
ATOM 597 O O . VAL A 1 103 ? 2.64700 52.16200 23.27000 1.000 53.54000 99 VAL A O 1
ATOM 601 N N . SER A 1 104 ? 3.96800 52.59800 21.49100 1.000 52.29000 100 SER A N 1
ATOM 602 C CA . SER A 1 104 ? 4.20900 51.21000 21.09700 1.000 54.03000 100 SER A CA 1
ATOM 603 C C . SER A 1 104 ? 5.68800 51.11600 20.74600 1.000 54.93000 100 SER A C 1
ATOM 604 O O . SER A 1 104 ? 6.13000 51.66400 19.73200 1.000 54.39000 100 SER A O 1
ATOM 607 N N . CYS A 1 105 ? 6.43800 50.40900 21.57700 1.000 48.11000 101 CYS A N 1
ATOM 608 C CA . CYS A 1 105 ? 7.89000 50.39100 21.50000 1.000 54.16000 101 CYS A CA 1
ATOM 609 C C . CYS A 1 105 ? 8.41200 48.96900 21.31000 1.000 51.52000 101 CYS A C 1
ATOM 610 O O . CYS A 1 105 ? 8.17300 48.09900 22.15300 1.000 52.59000 101 CYS A O 1
ATOM 613 N N . ALA A 1 106 ? 9.15300 48.74500 20.22600 1.000 53.08000 102 ALA A N 1
ATOM 614 C CA . ALA A 1 106 ? 9.76900 47.44100 19.99800 1.000 49.97000 102 ALA A CA 1
ATOM 615 C C . ALA A 1 106 ? 10.80500 47.16100 21.07600 1.000 51.04000 102 ALA A C 1
ATOM 616 O O . ALA A 1 106 ? 11.55700 48.05600 21.48000 1.000 51.91000 102 ALA A O 1
ATOM 618 N N . LEU A 1 107 ? 10.82200 45.92500 21.56700 1.000 45.00000 103 LEU A N 1
ATOM 619 C CA . LEU A 1 107 ? 11.73300 45.54200 22.63000 1.000 42.93000 103 LEU A CA 1
ATOM 620 C C . LEU A 1 107 ? 12.26700 44.14700 22.34300 1.000 48.30000 103 LEU A C 1
ATOM 621 O O . LEU A 1 107 ? 11.48500 43.21900 22.11600 1.000 50.63000 103 LEU A O 1
ATOM 626 N N . MET A 1 108 ? 13.58900 43.99700 22.34300 1.000 49.34000 104 MET A N 1
ATOM 627 C CA . MET A 1 108 ? 14.19600 42.67800 22.22400 1.000 50.86000 104 MET A CA 1
ATOM 628 C C . MET A 1 108 ? 15.04500 42.41000 23.44400 1.000 52.19000 104 MET A C 1
ATOM 629 O O . MET A 1 108 ? 15.80000 43.28400 23.88900 1.000 54.69000 104 MET A O 1
ATOM 634 N N . GLY A 1 109 ? 14.90100 41.19100 23.98600 1.000 51.99000 105 GLY A N 1
ATOM 635 C CA . GLY A 1 109 ? 15.51300 40.84800 25.23800 1.000 56.62000 105 GLY A CA 1
ATOM 636 C C . GLY A 1 109 ? 16.06300 39.40800 25.24300 1.000 56.88000 105 GLY A C 1
ATOM 637 O O . GLY A 1 109 ? 15.73400 38.59500 24.38300 1.000 52.22000 105 GLY A O 1
ATOM 638 N N . GLN A 1 110 ? 16.89200 39.16400 26.23400 1.000 58.45000 106 GLN A N 1
ATOM 639 C CA . GLN A 1 110 ? 17.43400 37.83300 26.45200 1.000 55.65000 106 GLN A CA 1
ATOM 640 C C . GLN A 1 110 ? 17.33300 37.56300 27.94400 1.000 58.28000 106 GLN A C 1
ATOM 641 O O . GLN A 1 110 ? 17.62300 38.44600 28.75600 1.000 57.33000 106 GLN A O 1
ATOM 647 N N . LEU A 1 111 ? 16.89100 36.36300 28.30300 1.000 57.15000 107 LEU A N 1
ATOM 648 C CA . LEU A 1 111 ? 16.74400 35.97600 29.69800 1.000 59.19000 107 LEU A CA 1
ATOM 649 C C . LEU A 1 111 ? 17.57900 34.73300 29.97400 1.000 61.54000 107 LEU A C 1
ATOM 650 O O . LEU A 1 111 ? 17.76300 33.88700 29.09100 1.000 61.85000 107 LEU A O 1
ATOM 655 N N . ARG A 1 112 ? 18.09600 34.62700 31.19100 1.000 65.80000 108 ARG A N 1
ATOM 656 C CA . ARG A 1 112 ? 18.80000 33.42900 31.63200 1.000 65.99000 108 ARG A CA 1
ATOM 657 C C . ARG A 1 112 ? 17.99300 32.80200 32.75700 1.000 69.43000 108 ARG A C 1
ATOM 658 O O . ARG A 1 112 ? 17.79300 33.42600 33.80800 1.000 68.16000 108 ARG A O 1
ATOM 666 N N . ILE A 1 113 ? 17.51300 31.58900 32.52000 1.000 65.68000 109 ILE A N 1
ATOM 667 C CA . ILE A 1 113 ? 16.62100 30.88500 33.42900 1.000 67.85000 109 ILE A CA 1
ATOM 668 C C . ILE A 1 113 ? 17.39300 29.71600 34.02600 1.000 69.06000 109 ILE A C 1
ATOM 669 O O . ILE A 1 113 ? 17.79500 28.78600 33.31200 1.000 68.33000 109 ILE A O 1
ATOM 674 N N 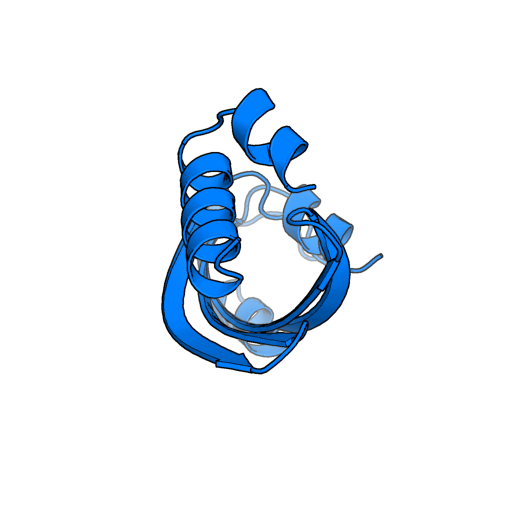. VAL A 1 114 ? 17.63300 29.79300 35.33600 1.000 71.98000 110 VAL A N 1
ATOM 675 C CA . VAL A 1 114 ? 18.20600 28.70200 36.11600 1.000 71.60000 110 VAL A CA 1
ATOM 676 C C . VAL A 1 114 ? 17.14400 28.19000 37.08700 1.000 76.96000 110 VAL A C 1
ATOM 677 O O . VAL A 1 114 ? 16.52900 28.97800 37.81800 1.000 78.33000 110 VAL A O 1
ATOM 681 N N . ASP A 1 115 ? 16.92200 26.87200 37.07900 1.000 78.83000 111 ASP A N 1
ATOM 682 C CA . ASP A 1 115 ? 15.97200 26.17500 37.95500 1.000 78.87000 111 ASP A CA 1
ATOM 683 C C . ASP A 1 115 ? 14.54200 26.68000 37.81200 1.000 79.60000 111 ASP A C 1
ATOM 684 O O . ASP A 1 115 ? 13.72800 26.50800 38.72800 1.000 82.64000 111 ASP A O 1
ATOM 689 N N . GLY A 1 116 ? 14.20300 27.27600 36.67400 1.000 75.18000 112 GLY A N 1
ATOM 690 C CA . GLY A 1 116 ? 12.86300 27.77300 36.45500 1.000 71.84000 112 GLY A CA 1
ATOM 691 C C . GLY A 1 116 ? 12.61100 29.19800 36.88300 1.000 71.23000 112 GLY A C 1
ATOM 692 O O . GLY A 1 116 ? 11.44700 29.61700 36.91400 1.000 79.96000 112 GLY A O 1
ATOM 693 N N . VAL A 1 117 ? 13.65200 29.95300 37.21700 1.000 74.13000 113 VAL A N 1
ATOM 694 C CA . VAL A 1 117 ? 13.52000 31.35000 37.61100 1.000 74.11000 113 VAL A CA 1
ATOM 695 C C . VAL A 1 117 ? 14.58700 32.17200 36.89200 1.000 73.56000 113 VAL A C 1
ATOM 696 O O . VAL A 1 117 ? 15.72600 31.72200 36.71500 1.000 70.05000 113 VAL A O 1
ATOM 700 N N . VAL A 1 118 ? 14.21000 33.37600 36.46400 1.000 71.68000 114 VAL A N 1
ATOM 701 C CA . VAL A 1 118 ? 15.12600 34.19700 35.68700 1.000 69.71000 114 VAL A CA 1
ATOM 702 C C . VAL A 1 118 ? 16.24500 34.70500 36.58200 1.000 65.98000 114 VAL A C 1
ATOM 703 O O . VAL A 1 118 ? 16.00800 35.16000 37.70700 1.000 71.47000 114 VAL A O 1
ATOM 707 N N . VAL A 1 119 ? 17.47500 34.60100 36.08700 1.000 63.70000 115 VAL A N 1
ATOM 708 C CA . VAL A 1 119 ? 18.67400 34.93700 36.83600 1.000 64.63000 115 VAL A CA 1
ATOM 709 C C . VAL A 1 119 ? 19.34800 36.18300 36.27700 1.000 65.20000 115 VAL A C 1
ATOM 710 O O . VAL A 1 119 ? 19.93600 36.97100 37.02500 1.000 68.37000 115 VAL A O 1
ATOM 714 N N . ASP A 1 120 ? 19.28000 36.36600 34.96400 1.000 63.67000 116 ASP A N 1
ATOM 715 C CA . ASP A 1 120 ? 19.85700 37.51400 34.29400 1.000 65.88000 116 ASP A CA 1
ATOM 716 C C . ASP A 1 120 ? 18.90700 37.93600 33.18500 1.000 62.52000 116 ASP A C 1
ATOM 717 O O . ASP A 1 120 ? 18.04300 37.16700 32.75400 1.000 60.85000 116 ASP A O 1
ATOM 722 N N . HIS A 1 121 ? 19.05600 39.18400 32.75500 1.000 61.32000 117 HIS A N 1
ATOM 723 C CA . HIS A 1 121 ? 18.23500 39.72700 31.68500 1.000 61.86000 117 HIS A CA 1
ATOM 724 C C . HIS A 1 121 ? 19.04000 40.76600 30.91900 1.000 62.99000 117 HIS A C 1
ATOM 725 O O . HIS A 1 121 ? 19.76000 41.57200 31.51700 1.000 56.52000 117 HIS A O 1
ATOM 732 N N . TRP A 1 122 ? 18.94700 40.70500 29.59900 1.000 57.33000 118 TRP A N 1
ATOM 733 C CA . TRP A 1 122 ? 19.49200 41.70800 28.70700 1.000 58.00000 118 TRP A CA 1
ATOM 734 C C . TRP A 1 122 ? 18.35600 42.20400 27.83100 1.000 62.16000 118 TRP A C 1
ATOM 735 O O . TRP A 1 122 ? 17.37000 41.49800 27.60400 1.000 57.55000 118 TRP A O 1
ATOM 746 N N . GLY A 1 123 ? 18.50700 43.41700 27.32300 1.000 56.09000 119 GLY A N 1
ATOM 747 C CA . GLY A 1 123 ? 17.42200 44.00200 26.57500 1.000 49.92000 119 GLY A CA 1
ATOM 748 C C . GLY A 1 123 ? 17.82700 45.24600 25.83700 1.000 49.94000 119 GLY A C 1
ATOM 749 O O . GLY A 1 123 ? 18.71800 45.97500 26.27200 1.000 56.81000 119 GLY A O 1
ATOM 750 N N . VAL A 1 124 ? 17.19500 45.47600 24.69600 1.000 52.19000 120 VAL A N 1
ATOM 751 C CA . VAL A 1 124 ? 17.35300 46.70600 23.94200 1.000 47.01000 120 VAL A CA 1
ATOM 752 C C . VAL A 1 124 ? 15.95700 47.15800 23.55000 1.000 49.63000 120 VAL A C 1
ATOM 753 O O . VAL A 1 124 ? 15.23700 46.42900 22.86000 1.000 49.64000 120 VAL A O 1
ATOM 757 N N . ALA A 1 125 ? 15.55800 48.32700 24.02300 1.000 45.32000 121 ALA A N 1
ATOM 758 C CA . ALA A 1 125 ? 14.28700 48.91100 23.64100 1.000 50.26000 121 ALA A CA 1
ATOM 759 C C . ALA A 1 125 ? 14.52800 49.98800 22.59500 1.000 50.46000 121 ALA A C 1
ATOM 760 O O . ALA A 1 125 ? 15.60500 50.58600 22.53300 1.000 55.36000 121 ALA A O 1
ATOM 762 N N . ASP A 1 126 ? 13.52500 50.22300 21.75600 1.000 50.63000 122 ASP A N 1
ATOM 763 C CA . ASP A 1 126 ? 13.59500 51.28900 20.76500 1.000 49.70000 122 ASP A CA 1
ATOM 764 C C . ASP A 1 126 ? 13.36800 52.65400 21.40800 1.000 51.85000 122 ASP A C 1
ATOM 765 O O . ASP A 1 126 ? 12.35600 53.31200 21.13700 1.000 47.82000 122 ASP A O 1
ATOM 770 N N . ALA A 1 127 ? 14.30800 53.08700 22.25400 1.000 49.82000 123 ALA A N 1
ATOM 771 C CA . ALA A 1 127 ? 14.10900 54.30700 23.03000 1.000 52.84000 123 ALA A CA 1
ATOM 772 C C . ALA A 1 127 ? 13.85300 55.49400 22.11400 1.000 57.71000 123 ALA A C 1
ATOM 773 O O . ALA A 1 127 ? 12.91100 56.26500 22.32800 1.000 56.34000 123 ALA A O 1
ATOM 775 N N . LEU A 1 128 ? 14.65500 55.62700 21.05300 1.000 53.83000 124 LEU A N 1
ATOM 776 C CA . LEU A 1 128 ? 14.45000 56.72300 20.11600 1.000 55.91000 124 LEU A CA 1
ATOM 777 C C . LEU A 1 128 ? 13.04400 56.70900 19.53600 1.000 61.72000 124 LEU A C 1
ATOM 778 O O . LEU A 1 128 ? 12.44000 57.77400 19.35600 1.000 63.75000 124 LEU A O 1
ATOM 783 N N . GLY A 1 129 ? 12.50700 55.51800 19.23600 1.000 53.27000 125 GLY A N 1
ATOM 784 C CA . GLY A 1 129 ? 11.17500 55.44000 18.66900 1.000 50.71000 125 GLY A CA 1
ATOM 785 C C . GLY A 1 129 ? 10.10300 55.91700 19.62400 1.000 54.88000 125 GLY A C 1
ATOM 786 O O . GLY A 1 129 ? 9.02000 56.31900 19.19100 1.000 57.79000 125 GLY A O 1
ATOM 787 N N . ILE A 1 130 ? 10.38700 55.86400 20.92900 1.000 51.23000 126 ILE A N 1
ATOM 788 C CA . ILE A 1 130 ? 9.49600 56.44100 21.93200 1.000 51.50000 126 ILE A CA 1
ATOM 789 C C . ILE A 1 130 ? 9.51400 57.96000 21.84500 1.000 59.45000 126 ILE A C 1
ATOM 790 O O . ILE A 1 130 ? 8.46600 58.61600 21.93400 1.000 57.79000 126 ILE A O 1
ATOM 795 N N . LEU A 1 131 ? 10.70500 58.54400 21.67900 1.000 61.36000 127 LEU A N 1
ATOM 796 C CA . LEU A 1 131 ? 10.80600 59.99500 21.62700 1.000 61.28000 127 LEU A CA 1
ATOM 797 C C . LEU A 1 131 ? 10.02400 60.56300 20.44600 1.000 62.31000 127 LEU A C 1
ATOM 798 O O . LEU A 1 131 ? 9.42700 61.63200 20.56600 1.000 64.01000 127 LEU A O 1
ATOM 803 N N . VAL A 1 132 ? 10.03800 59.88400 19.29700 1.000 59.68000 128 VAL A N 1
ATOM 804 C CA . VAL A 1 132 ? 9.18800 60.28500 18.18000 1.000 63.85000 128 VAL A CA 1
ATOM 805 C C . VAL A 1 132 ? 7.71500 60.17700 18.54900 1.000 68.67000 128 VAL A C 1
ATOM 806 O O . VAL A 1 132 ? 6.90700 61.05700 18.22300 1.000 63.05000 128 VAL A O 1
ATOM 810 N N . GLN A 1 133 ? 7.33400 59.08200 19.20400 1.000 63.46000 129 GLN A N 1
ATOM 811 C CA . GLN A 1 133 ? 5.91500 58.83600 19.41300 1.000 62.70000 129 GLN A CA 1
ATOM 812 C C . GLN A 1 133 ? 5.29800 59.87500 20.34800 1.000 65.52000 129 GLN A C 1
ATOM 813 O O . GLN A 1 133 ? 4.09900 60.17100 20.24300 1.000 67.90000 129 GLN A O 1
ATOM 819 N N . ILE A 1 134 ? 6.09400 60.46500 21.23800 1.000 60.89000 130 ILE A N 1
ATOM 820 C CA . ILE A 1 134 ? 5.55200 61.42100 22.19200 1.000 62.72000 130 ILE A CA 1
ATOM 821 C C . ILE A 1 134 ? 5.75800 62.87900 21.77000 1.000 74.17000 130 ILE A C 1
ATOM 822 O O . ILE A 1 134 ? 5.04900 63.75900 22.28100 1.000 76.93000 130 ILE A O 1
ATOM 827 N N . GLY A 1 135 ? 6.70100 63.16400 20.86500 1.000 70.50000 131 GLY A N 1
ATOM 828 C CA . GLY A 1 135 ? 6.76100 64.49100 20.26800 1.000 73.38000 131 GLY A CA 1
ATOM 829 C C . GLY A 1 135 ? 8.10800 65.18400 20.26000 1.000 74.36000 131 GLY A C 1
ATOM 830 O O . GLY A 1 135 ? 8.19500 66.33800 19.83200 1.000 77.93000 131 GLY A O 1
ATOM 831 N N . MET A 1 136 ? 9.15700 64.50300 20.72400 1.000 67.44000 132 MET A N 1
ATOM 832 C CA . MET A 1 136 ? 10.50400 65.07400 20.78400 1.000 73.44000 132 MET A CA 1
ATOM 833 C C . MET A 1 136 ? 11.28400 64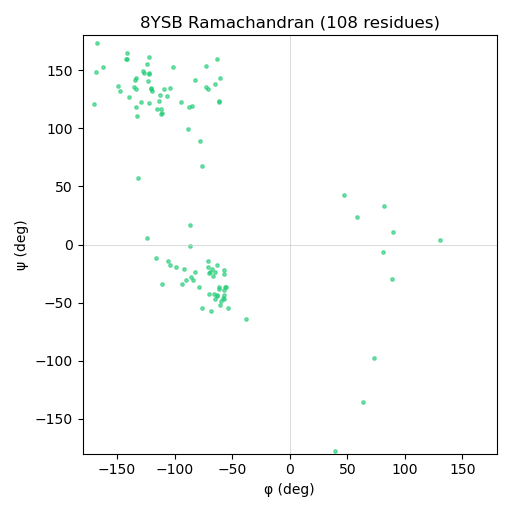.84200 19.48800 1.000 72.04000 132 MET A C 1
ATOM 834 O O . MET A 1 136 ? 10.90900 64.01000 18.65900 1.000 64.77000 132 MET A O 1
#

Solvent-accessible surface area: 6724 Å² total; per-residue (Å²): 160,88,19,74,37,14,2,131,85,28,16,78,5,84,44,124,60,72,138,104,36,43,112,86,34,172,130,101,126,55,106,24,78,104,0,0,70,81,26,109,41,70,44,76,45,26,97,43,148,64,79,75,1,31,10,122,10,22,7,47,8,42,0,74,13,60,1,99,62,44,94,73,58,47,115,102,4,54,3,57,41,105,18,72,34,98,4,54,136,13,39,19,78,59,97,122,52,116,35,68,40,135,21,0,29,105,65,5,60,82

Radius of gyration: 14.51 Å; Cα contacts (8 Å, |Δi|>4): 206; chains: 1; bounding box: 22×43×25 Å

Nearest PDB structures (foldseek):
  8ysb-assembly1_A  TM=1.009E+00  e=5.561E-24  Micromonospora chersina
  8r20-assembly1_B  TM=8.299E-01  e=3.139E-10  Micromonospora
  6hnn-assembly2_D  TM=8.341E-01  e=4.652E-10  Streptomyces antibioticus
  2f99-assembly1_D  TM=8.421E-01  e=4.577E-08  Streptomyces galilaeus
  3kkg-assembly1_A-2  TM=8.324E-01  e=8.258E-08  Jannaschia sp. CCS1

Foldseek 3Di:
DDLQVLVVQCLVCVLPVPPVSVVLAYVVVCLCCQQFVNKHKAWDDWDDDAQKIKTWIWIWGFGCCQHPNNHGQRFIDIKIKIKMFGGDPRYTDDMDMDIPVVSRCVRRPD

B-factor: mean 63.98, std 10.94, range [42.93, 100.6]

Organism: NCBI:txid47854